Protein AF-0000000068950481 (afdb_homodimer)

Structure (mmCIF, N/CA/C/O backbone):
data_AF-0000000068950481-model_v1
#
loop_
_entity.id
_entity.type
_entity.pdbx_description
1 polymer 'Protein SlyX homolog'
#
loop_
_atom_site.group_PDB
_atom_site.id
_atom_site.type_symbol
_atom_site.label_atom_id
_atom_site.label_alt_id
_atom_site.label_comp_id
_atom_site.label_asym_id
_atom_site.label_entity_id
_atom_site.label_seq_id
_atom_site.pdbx_PDB_ins_code
_atom_site.Cartn_x
_atom_site.Cartn_y
_atom_site.Cartn_z
_atom_site.occupancy
_atom_site.B_iso_or_equiv
_atom_site.auth_seq_id
_atom_site.auth_comp_id
_atom_site.auth_asym_id
_atom_site.auth_atom_id
_atom_site.pdbx_PDB_model_num
ATOM 1 N N . MET A 1 1 ? -2.223 -41.688 -15.891 1 61.06 1 MET A N 1
ATOM 2 C CA . MET A 1 1 ? -1.248 -40.688 -16.297 1 61.06 1 MET A CA 1
ATOM 3 C C . MET A 1 1 ? -1.943 -39.406 -16.719 1 61.06 1 MET A C 1
ATOM 5 O O . MET A 1 1 ? -1.575 -38.312 -16.266 1 61.06 1 MET A O 1
ATOM 9 N N . ASP A 1 2 ? -3.23 -39.531 -17.406 1 79.31 2 ASP A N 1
ATOM 10 C CA . ASP A 1 2 ? -4.02 -38.406 -17.938 1 79.31 2 ASP A CA 1
ATOM 11 C C . ASP A 1 2 ? -4.672 -37.625 -16.797 1 79.31 2 ASP A C 1
ATOM 13 O O . ASP A 1 2 ? -4.734 -36.375 -16.859 1 79.31 2 ASP A O 1
ATOM 17 N N . ASP A 1 3 ? -4.656 -38.406 -15.633 1 88.69 3 ASP A N 1
ATOM 18 C CA . ASP A 1 3 ? -5.375 -37.781 -14.523 1 88.69 3 ASP A CA 1
ATOM 19 C C . ASP A 1 3 ? -4.48 -36.812 -13.766 1 88.69 3 ASP A C 1
ATOM 21 O O . ASP A 1 3 ? -4.918 -35.719 -13.375 1 88.69 3 ASP A O 1
ATOM 25 N N . ARG A 1 4 ? -3.232 -37.219 -13.734 1 92 4 ARG A N 1
ATOM 26 C CA . ARG A 1 4 ? -2.277 -36.375 -12.992 1 92 4 ARG A CA 1
ATOM 27 C C . ARG A 1 4 ? -1.971 -35.094 -13.742 1 92 4 ARG A C 1
ATOM 29 O O . ARG A 1 4 ? -1.854 -34.031 -13.133 1 92 4 ARG A O 1
ATOM 36 N N . ILE A 1 5 ? -1.842 -35.125 -14.992 1 93 5 ILE A N 1
ATOM 37 C CA . ILE A 1 5 ? -1.587 -33.969 -15.836 1 93 5 ILE A CA 1
ATOM 38 C C . ILE A 1 5 ? -2.746 -32.969 -15.719 1 93 5 ILE A C 1
ATOM 40 O O . ILE A 1 5 ? -2.531 -31.766 -15.57 1 93 5 ILE A O 1
ATOM 44 N N . ASN A 1 6 ? -3.902 -33.562 -15.805 1 94.94 6 ASN A N 1
ATOM 45 C CA . ASN A 1 6 ? -5.094 -32.719 -15.672 1 94.94 6 ASN A CA 1
ATOM 46 C C . ASN A 1 6 ? -5.125 -31.984 -14.336 1 94.94 6 ASN A C 1
ATOM 48 O O . ASN A 1 6 ? -5.43 -30.797 -14.281 1 94.94 6 ASN A O 1
ATOM 52 N N . GLU A 1 7 ? -4.789 -32.688 -13.336 1 95.69 7 GLU A N 1
ATOM 53 C CA . GLU A 1 7 ? -4.766 -32.094 -12 1 95.69 7 GLU A CA 1
ATOM 54 C C . GLU A 1 7 ? -3.738 -30.969 -11.914 1 95.69 7 GLU A C 1
ATOM 56 O O . GLU A 1 7 ? -4.023 -29.906 -11.359 1 95.69 7 GLU A O 1
ATOM 61 N N . LEU A 1 8 ? -2.568 -31.219 -12.461 1 96.81 8 LEU A N 1
ATOM 62 C CA . LEU A 1 8 ? -1.511 -30.219 -12.453 1 96.81 8 LEU A CA 1
ATOM 63 C C . LEU A 1 8 ? -1.915 -29 -13.273 1 96.81 8 LEU A C 1
ATOM 65 O O . LEU A 1 8 ? -1.645 -27.859 -12.883 1 96.81 8 LEU A O 1
ATOM 69 N N . GLU A 1 9 ? -2.568 -29.203 -14.336 1 96.56 9 GLU A N 1
ATOM 70 C CA . GLU A 1 9 ? -3.018 -28.109 -15.195 1 96.56 9 GLU A CA 1
ATOM 71 C C . GLU A 1 9 ? -4.086 -27.266 -14.508 1 96.56 9 GLU A C 1
ATOM 73 O O . GLU A 1 9 ? -4.098 -26.047 -14.641 1 96.56 9 GLU A O 1
ATOM 78 N N . ILE A 1 10 ? -4.949 -27.875 -13.836 1 97.56 10 ILE A N 1
ATOM 79 C CA . ILE A 1 10 ? -6 -27.188 -13.102 1 97.56 10 ILE A CA 1
ATOM 80 C C . ILE A 1 10 ? -5.379 -26.328 -12 1 97.56 10 ILE A C 1
ATOM 82 O O . ILE A 1 10 ? -5.719 -25.141 -11.859 1 97.56 10 ILE A O 1
ATOM 86 N N . LYS A 1 11 ? -4.453 -26.938 -11.25 1 97.94 11 LYS A N 1
ATOM 87 C CA . LYS A 1 11 ? -3.756 -26.203 -10.195 1 97.94 11 LYS A CA 1
ATOM 88 C C . LYS A 1 11 ? -3.006 -25 -10.758 1 97.94 11 LYS A C 1
ATOM 90 O O . LYS A 1 11 ? -3.031 -23.922 -10.18 1 97.94 11 LYS A O 1
ATOM 95 N N . LEU A 1 12 ? -2.352 -25.203 -11.852 1 98 12 LEU A N 1
ATOM 96 C CA . LEU A 1 12 ? -1.607 -24.141 -12.516 1 98 12 LEU A CA 1
ATOM 97 C C . LEU A 1 12 ? -2.535 -23 -12.938 1 98 12 LEU A C 1
ATOM 99 O O . LEU A 1 12 ? -2.199 -21.828 -12.781 1 98 12 LEU A O 1
ATOM 103 N N . ALA A 1 13 ? -3.66 -23.391 -13.461 1 98 13 ALA A N 1
ATOM 104 C CA . ALA A 1 13 ? -4.633 -22.391 -13.891 1 98 13 ALA A CA 1
ATOM 105 C C . ALA A 1 13 ? -5.129 -21.562 -12.711 1 98 13 ALA A C 1
ATOM 107 O O . ALA A 1 13 ? -5.258 -20.344 -12.812 1 98 13 ALA A O 1
ATOM 108 N N . PHE A 1 14 ? -5.406 -22.219 -11.602 1 98.25 14 PHE A N 1
ATOM 109 C CA . PHE A 1 14 ? -5.855 -21.531 -10.391 1 98.25 14 PHE A CA 1
ATOM 110 C C . PHE A 1 14 ? -4.781 -20.578 -9.883 1 98.25 14 PHE A C 1
ATOM 112 O O . PHE A 1 14 ? -5.078 -19.438 -9.516 1 98.25 14 PHE A O 1
ATOM 119 N N . GLN A 1 15 ? -3.586 -20.984 -9.859 1 98.31 15 GLN A N 1
ATOM 120 C CA . GLN A 1 15 ? -2.488 -20.141 -9.383 1 98.31 15 GLN A CA 1
ATOM 121 C C . GLN A 1 15 ? -2.27 -18.953 -10.297 1 98.31 15 GLN A C 1
ATOM 123 O O . GLN A 1 15 ? -1.959 -17.844 -9.828 1 98.31 15 GLN A O 1
ATOM 128 N N . GLU A 1 16 ? -2.439 -19.203 -11.531 1 98.19 16 GLU A N 1
ATOM 129 C CA . GLU A 1 16 ? -2.316 -18.094 -12.477 1 98.19 16 GLU A CA 1
ATOM 130 C C . GLU A 1 16 ? -3.338 -17 -12.188 1 98.19 16 GLU A C 1
ATOM 132 O O . GLU A 1 16 ? -3.01 -15.82 -12.219 1 98.19 16 GLU A O 1
ATOM 137 N N . ASP A 1 17 ? -4.543 -17.469 -11.953 1 98.44 17 ASP A N 1
ATOM 138 C CA . ASP A 1 17 ? -5.598 -16.516 -11.617 1 98.44 17 ASP A CA 1
ATOM 139 C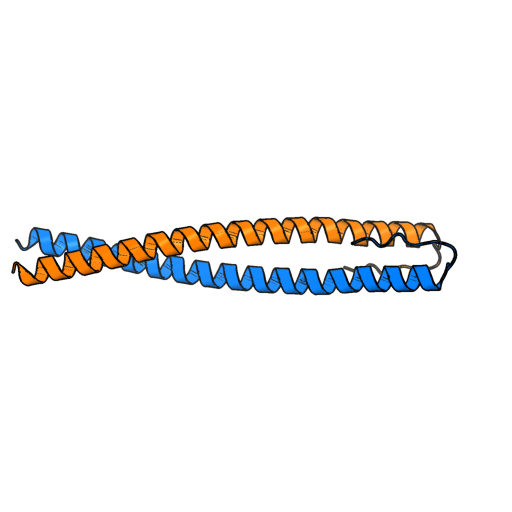 C . ASP A 1 17 ? -5.254 -15.75 -10.336 1 98.44 17 ASP A C 1
ATOM 141 O O . ASP A 1 17 ? -5.473 -14.539 -10.25 1 98.44 17 ASP A O 1
ATOM 145 N N . LEU A 1 18 ? -4.77 -16.422 -9.352 1 98.69 18 LEU A N 1
ATOM 146 C CA . LEU A 1 18 ? -4.383 -15.812 -8.078 1 98.69 18 LEU A CA 1
ATOM 147 C C . LEU A 1 18 ? -3.25 -14.812 -8.281 1 98.69 18 LEU A C 1
ATOM 149 O O . LEU A 1 18 ? -3.27 -13.727 -7.703 1 98.69 18 LEU A O 1
ATOM 153 N N . LEU A 1 19 ? -2.33 -15.164 -9.086 1 98.75 19 LEU A N 1
ATOM 154 C CA . LEU A 1 19 ? -1.203 -14.297 -9.391 1 98.75 19 LEU A CA 1
ATOM 155 C C . LEU A 1 19 ? -1.68 -12.992 -10.031 1 98.75 19 LEU A C 1
ATOM 157 O O . LEU A 1 19 ? -1.211 -11.914 -9.672 1 98.75 19 LEU A O 1
ATOM 161 N N . ASP A 1 20 ? -2.609 -13.164 -10.938 1 98.56 20 ASP A N 1
ATOM 162 C CA . ASP A 1 20 ? -3.164 -11.977 -11.594 1 98.56 20 ASP A CA 1
ATOM 163 C C . ASP A 1 20 ? -3.852 -11.062 -10.578 1 98.56 20 ASP A C 1
ATOM 165 O O . ASP A 1 20 ? -3.668 -9.844 -10.617 1 98.56 20 ASP A O 1
ATOM 169 N N . THR A 1 21 ? -4.559 -11.625 -9.711 1 98.75 21 THR A N 1
ATOM 170 C CA . THR A 1 21 ? -5.277 -10.883 -8.68 1 98.75 21 THR A CA 1
ATOM 171 C C . THR A 1 21 ? -4.305 -10.188 -7.734 1 98.75 21 THR A C 1
ATOM 173 O O . THR A 1 21 ? -4.473 -9.008 -7.426 1 98.75 21 THR A O 1
ATOM 176 N N . LEU A 1 22 ? -3.293 -10.906 -7.336 1 98.88 22 LEU A N 1
ATOM 177 C CA . LEU A 1 22 ? -2.311 -10.336 -6.418 1 98.88 22 LEU A CA 1
ATOM 178 C C . LEU A 1 22 ? -1.517 -9.219 -7.086 1 98.88 22 LEU A C 1
ATOM 180 O O . LEU A 1 22 ? -1.222 -8.203 -6.461 1 98.88 22 LEU A O 1
ATOM 184 N N . ASN A 1 23 ? -1.218 -9.406 -8.328 1 98.88 23 ASN A N 1
ATOM 185 C CA . ASN A 1 23 ? -0.524 -8.359 -9.07 1 98.88 23 ASN A CA 1
ATOM 186 C C . ASN A 1 23 ? -1.347 -7.074 -9.133 1 98.88 23 ASN A C 1
ATOM 188 O O . ASN A 1 23 ? -0.812 -5.98 -8.945 1 98.88 23 ASN A O 1
ATOM 192 N N . SER A 1 24 ? -2.604 -7.215 -9.398 1 98.88 24 SER A N 1
ATOM 193 C CA . SER A 1 24 ? -3.502 -6.066 -9.422 1 98.88 24 SER A CA 1
ATOM 194 C C . SER A 1 24 ? -3.588 -5.402 -8.055 1 98.88 24 SER A C 1
ATOM 196 O O . SER A 1 24 ? -3.621 -4.172 -7.953 1 98.88 24 SER A O 1
ATOM 198 N N . THR A 1 25 ? -3.635 -6.172 -7.004 1 98.94 25 THR A N 1
ATOM 199 C C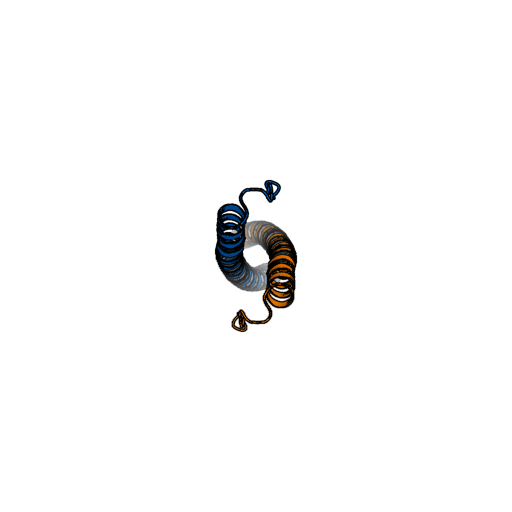A . THR A 1 25 ? -3.686 -5.66 -5.637 1 98.94 25 THR A CA 1
ATOM 200 C C . THR A 1 25 ? -2.426 -4.863 -5.312 1 98.94 25 THR A C 1
ATOM 202 O O . THR A 1 25 ? -2.508 -3.76 -4.77 1 98.94 25 THR A O 1
ATOM 205 N N . VAL A 1 26 ? -1.29 -5.438 -5.645 1 98.94 26 VAL A N 1
ATOM 206 C CA . VAL A 1 26 ? -0.015 -4.773 -5.395 1 98.94 26 VAL A CA 1
ATOM 207 C C . VAL A 1 26 ? 0.006 -3.414 -6.094 1 98.94 26 VAL A C 1
ATOM 209 O O . VAL A 1 26 ? 0.428 -2.414 -5.508 1 98.94 26 VAL A O 1
ATOM 212 N N . ALA A 1 27 ? -0.521 -3.338 -7.285 1 98.88 27 ALA A N 1
ATOM 213 C CA . ALA A 1 27 ? -0.558 -2.09 -8.047 1 98.88 27 ALA A CA 1
ATOM 214 C C . ALA A 1 27 ? -1.479 -1.071 -7.379 1 98.88 27 ALA A C 1
ATOM 216 O O . ALA A 1 27 ? -1.133 0.106 -7.262 1 98.88 27 ALA A O 1
ATOM 217 N N . ARG A 1 28 ? -2.604 -1.5 -6.957 1 98.88 28 ARG A N 1
ATOM 218 C CA . ARG A 1 28 ? -3.584 -0.633 -6.312 1 98.88 28 ARG A CA 1
ATOM 219 C C . ARG A 1 28 ? -3.045 -0.082 -4.996 1 98.88 28 ARG A C 1
ATOM 221 O O . ARG A 1 28 ? -3.186 1.108 -4.711 1 98.88 28 ARG A O 1
ATOM 228 N N . GLN A 1 29 ? -2.422 -0.94 -4.238 1 98.88 29 GLN A N 1
ATOM 229 C CA . GLN A 1 29 ? -1.861 -0.527 -2.955 1 98.88 29 GLN A CA 1
ATOM 230 C C . GLN A 1 29 ? -0.689 0.43 -3.148 1 98.88 29 GLN A C 1
ATOM 232 O O . GLN A 1 29 ? -0.526 1.385 -2.385 1 98.88 29 GLN A O 1
ATOM 237 N N . GLN A 1 30 ? 0.046 0.178 -4.199 1 98.88 30 GLN A N 1
ATOM 238 C CA . GLN A 1 30 ? 1.136 1.101 -4.496 1 98.88 30 GLN A CA 1
ATOM 239 C C . GLN A 1 30 ? 0.602 2.486 -4.852 1 98.88 30 GLN A C 1
ATOM 241 O O . GLN A 1 30 ? 1.145 3.498 -4.406 1 98.88 30 GLN A O 1
ATOM 246 N N . HIS A 1 31 ? -0.397 2.547 -5.609 1 98.88 31 HIS A N 1
ATOM 247 C CA . HIS A 1 31 ? -1.031 3.814 -5.953 1 98.88 31 HIS A CA 1
ATOM 248 C C . HIS A 1 31 ? -1.563 4.52 -4.711 1 98.88 31 HIS A C 1
ATOM 250 O O . HIS A 1 31 ? -1.403 5.73 -4.562 1 98.88 31 HIS A O 1
ATOM 256 N N . GLN A 1 32 ? -2.145 3.736 -3.859 1 98.88 32 GLN A N 1
ATOM 257 C CA . GLN A 1 32 ? -2.656 4.281 -2.607 1 98.88 32 GLN A CA 1
ATOM 258 C C . GLN A 1 32 ? -1.527 4.859 -1.757 1 98.88 32 GLN A C 1
ATOM 260 O O . GLN A 1 32 ? -1.669 5.938 -1.176 1 98.88 32 GLN A O 1
ATOM 265 N N . ILE A 1 33 ? -0.456 4.176 -1.669 1 98.88 33 ILE A N 1
ATOM 266 C CA . ILE A 1 33 ? 0.707 4.629 -0.913 1 98.88 33 ILE A CA 1
ATOM 267 C C . ILE A 1 33 ? 1.216 5.949 -1.492 1 98.88 33 ILE A C 1
ATOM 269 O O . ILE A 1 33 ? 1.467 6.902 -0.752 1 98.88 33 ILE A O 1
ATOM 273 N N . ASP A 1 34 ? 1.309 5.961 -2.797 1 98.81 34 ASP A N 1
ATOM 274 C CA . ASP A 1 34 ? 1.789 7.164 -3.473 1 98.81 34 ASP A CA 1
ATOM 275 C C . ASP A 1 34 ? 0.878 8.352 -3.189 1 98.81 34 ASP A C 1
ATOM 277 O O . ASP A 1 34 ? 1.356 9.453 -2.912 1 98.81 34 ASP A O 1
ATOM 281 N N . LEU A 1 35 ? -0.406 8.141 -3.236 1 98.62 35 LEU A N 1
ATOM 282 C CA . LEU A 1 35 ? -1.383 9.195 -2.986 1 98.62 35 LEU A CA 1
ATOM 283 C C . LEU A 1 35 ? -1.301 9.68 -1.544 1 98.62 35 LEU A C 1
ATOM 285 O O . LEU A 1 35 ? -1.296 10.891 -1.292 1 98.62 35 LEU A O 1
ATOM 289 N N . LEU A 1 36 ? -1.175 8.75 -0.629 1 98.38 36 LEU A N 1
ATOM 290 C CA . LEU A 1 36 ? -1.086 9.109 0.783 1 98.38 36 LEU A CA 1
ATOM 291 C C . LEU A 1 36 ? 0.192 9.891 1.065 1 98.38 36 LEU A C 1
ATOM 293 O O . LEU A 1 36 ? 0.181 10.844 1.851 1 98.38 36 LEU A O 1
ATOM 297 N N . GLN A 1 37 ? 1.23 9.516 0.406 1 98.19 37 GLN A N 1
ATOM 298 C CA . GLN A 1 37 ? 2.5 10.211 0.58 1 98.19 37 GLN A CA 1
ATOM 299 C C . GLN A 1 37 ? 2.42 11.641 0.054 1 98.19 37 GLN A C 1
ATOM 301 O O . GLN A 1 37 ? 2.936 12.57 0.682 1 98.19 37 GLN A O 1
ATOM 306 N N . GLU A 1 38 ? 1.757 11.828 -1.051 1 97.94 38 GLU A N 1
ATOM 307 C CA . GLU A 1 38 ? 1.573 13.148 -1.633 1 97.94 38 GLU A CA 1
ATOM 308 C C . GLU A 1 38 ? 0.719 14.039 -0.73 1 97.94 38 GLU A C 1
ATOM 310 O O . GLU A 1 38 ? 1.049 15.203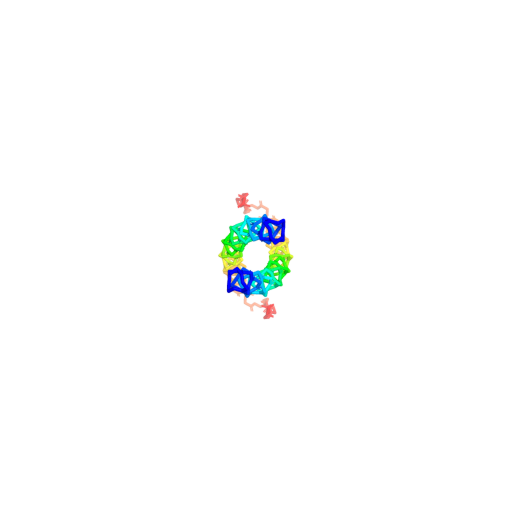 -0.502 1 97.94 38 GLU A O 1
ATOM 315 N N . GLN A 1 39 ? -0.279 13.469 -0.226 1 96.06 39 GLN A N 1
ATOM 316 C CA . GLN A 1 39 ? -1.168 14.188 0.682 1 96.06 39 GLN A CA 1
ATOM 317 C C . GLN A 1 39 ? -0.447 14.57 1.972 1 96.06 39 GLN A C 1
ATOM 319 O O . GLN A 1 39 ? -0.626 15.672 2.486 1 96.06 39 GLN A O 1
ATOM 324 N N . PHE A 1 40 ? 0.367 13.688 2.488 1 95.75 40 PHE A N 1
ATOM 325 C CA . PHE A 1 40 ? 1.157 13.938 3.689 1 95.75 40 PHE A CA 1
ATOM 326 C C . PHE A 1 40 ? 2.146 15.078 3.461 1 95.75 40 PHE A C 1
ATOM 328 O O . PHE A 1 40 ? 2.275 15.969 4.297 1 95.75 40 PHE A O 1
ATOM 335 N N . ARG A 1 41 ? 2.744 14.984 2.309 1 95 41 ARG A N 1
ATOM 336 C CA . ARG A 1 41 ? 3.707 16.031 1.97 1 95 41 ARG A CA 1
ATOM 337 C C . ARG A 1 41 ? 3.027 17.391 1.875 1 95 41 ARG A C 1
ATOM 339 O O . ARG A 1 41 ? 3.555 18.391 2.367 1 95 41 ARG A O 1
ATOM 346 N N . ALA A 1 42 ? 1.913 17.422 1.248 1 93.25 42 ALA A N 1
ATOM 347 C CA . ALA A 1 42 ? 1.16 18.672 1.106 1 93.25 42 ALA A CA 1
ATOM 348 C C . ALA A 1 42 ? 0.742 19.219 2.469 1 93.25 42 ALA A C 1
ATOM 350 O O . ALA A 1 42 ? 0.874 20.422 2.73 1 93.25 42 ALA A O 1
ATOM 351 N N . LEU A 1 43 ? 0.359 18.391 3.367 1 92.12 43 LEU A N 1
ATOM 352 C CA . LEU A 1 43 ? -0.076 18.781 4.703 1 92.12 43 LEU A CA 1
ATOM 353 C C . LEU A 1 43 ? 1.111 19.234 5.551 1 92.12 43 LEU A C 1
ATOM 355 O O . LEU A 1 43 ? 1.011 20.203 6.301 1 92.12 43 LEU A O 1
ATOM 359 N N . TYR A 1 44 ? 2.119 18.531 5.375 1 90.75 44 TYR A N 1
ATOM 360 C CA . TYR A 1 44 ? 3.338 18.875 6.105 1 90.75 44 TYR A CA 1
ATOM 361 C C . TYR A 1 44 ? 3.838 20.25 5.723 1 90.75 44 TYR A C 1
ATOM 363 O O . TYR A 1 44 ? 4.258 21.031 6.582 1 90.75 44 TYR A O 1
ATOM 371 N N . GLN A 1 45 ? 3.748 20.547 4.496 1 89.94 45 GLN A N 1
ATOM 372 C CA . GLN A 1 45 ? 4.145 21.875 4.004 1 89.94 45 GLN A CA 1
ATOM 373 C C . GLN A 1 45 ? 3.248 22.969 4.582 1 89.94 45 GLN A C 1
ATOM 375 O O . GLN A 1 45 ? 3.721 24.047 4.906 1 89.94 45 GLN A O 1
ATOM 380 N N . GLN A 1 46 ? 2.074 22.656 4.762 1 83.94 46 GLN A N 1
ATOM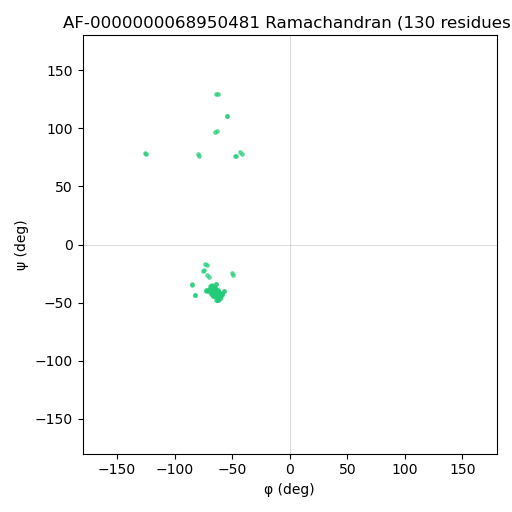 381 C CA . GLN A 1 46 ? 1.127 23.594 5.344 1 83.94 46 GLN A CA 1
ATOM 382 C C . GLN A 1 46 ? 1.459 23.875 6.805 1 83.94 46 GLN A C 1
ATOM 384 O O . GLN A 1 46 ? 1.42 25.031 7.25 1 83.94 46 GLN A O 1
ATOM 389 N N . VAL A 1 47 ? 1.783 22.859 7.504 1 83.75 47 VAL A N 1
ATOM 390 C CA . VAL A 1 47 ? 2.113 23 8.914 1 83.75 47 VAL A CA 1
ATOM 391 C C . VAL A 1 47 ? 3.404 23.797 9.07 1 83.75 47 VAL A C 1
ATOM 393 O O . VAL A 1 47 ? 3.492 24.688 9.922 1 83.75 47 VAL A O 1
ATOM 396 N N . ARG A 1 48 ? 4.301 23.484 8.242 1 84.56 48 ARG A N 1
ATOM 397 C CA . ARG A 1 48 ? 5.59 24.172 8.297 1 84.56 48 ARG A CA 1
ATOM 398 C C . ARG A 1 48 ? 5.441 25.641 7.953 1 84.56 48 ARG A C 1
ATOM 400 O O . ARG A 1 48 ? 6.07 26.5 8.578 1 84.56 48 ARG A O 1
ATOM 407 N N . SER A 1 49 ? 4.637 25.953 7.051 1 82.31 49 SER A N 1
ATOM 408 C CA . SER A 1 49 ? 4.402 27.328 6.637 1 82.31 49 SER A CA 1
ATOM 409 C C . SER A 1 49 ? 3.693 28.125 7.73 1 82.31 49 SER A C 1
ATOM 411 O O . SER A 1 49 ? 4.02 29.281 7.969 1 82.31 49 SER A O 1
ATOM 413 N N . ALA A 1 50 ? 2.826 27.531 8.438 1 75.31 50 ALA A N 1
ATOM 414 C CA . ALA A 1 50 ? 2.113 28.172 9.539 1 75.31 50 ALA A CA 1
ATOM 415 C C . ALA A 1 50 ? 3.051 28.453 10.703 1 75.31 50 ALA A C 1
ATOM 417 O O . ALA A 1 50 ? 2.959 29.516 11.344 1 75.31 50 ALA A O 1
ATOM 418 N N . ALA A 1 51 ? 3.877 27.531 10.867 1 74.81 51 ALA A N 1
ATOM 419 C CA . ALA A 1 51 ? 4.84 27.703 11.961 1 74.81 51 ALA A CA 1
ATOM 420 C C . ALA A 1 51 ? 5.812 28.828 11.664 1 74.81 51 ALA A C 1
ATOM 422 O O . ALA A 1 51 ? 6.164 29.609 12.562 1 74.81 51 ALA A O 1
ATOM 423 N N . THR A 1 52 ? 6.191 28.875 10.445 1 78.56 52 THR A N 1
ATOM 424 C CA . THR A 1 52 ? 7.113 29.938 10.031 1 78.56 52 THR A CA 1
ATOM 425 C C . THR A 1 52 ? 6.445 31.297 10.117 1 78.56 52 THR A C 1
ATOM 427 O O . THR A 1 52 ? 7.055 32.281 10.594 1 78.56 52 THR A O 1
ATOM 430 N N . THR A 1 53 ? 5.215 31.453 9.781 1 74 53 THR A N 1
ATOM 431 C CA . THR A 1 53 ? 4.457 32.688 9.844 1 74 53 THR A CA 1
ATOM 432 C C . THR A 1 53 ? 4.234 33.125 11.297 1 74 53 THR A C 1
ATOM 434 O O . THR A 1 53 ? 4.387 34.281 11.633 1 74 53 THR A O 1
ATOM 437 N N . ALA A 1 54 ? 3.943 32.25 12.172 1 70.69 54 ALA A N 1
ATOM 438 C CA . ALA A 1 54 ? 3.73 32.531 13.586 1 70.69 54 ALA A CA 1
ATOM 439 C C . ALA A 1 54 ? 5.02 33 14.258 1 70.69 54 ALA A C 1
ATOM 441 O O . ALA A 1 54 ? 5.004 33.906 15.07 1 70.69 54 ALA A O 1
ATOM 442 N N . ALA A 1 55 ? 6.117 32.406 13.875 1 75.19 55 ALA A N 1
ATOM 443 C CA . ALA A 1 55 ? 7.418 32.781 14.43 1 75.19 55 ALA A CA 1
ATOM 444 C C . ALA A 1 55 ? 7.82 34.188 13.992 1 75.19 55 ALA A C 1
ATOM 446 O O . ALA A 1 55 ? 8.398 34.938 14.773 1 75.19 55 ALA A O 1
ATOM 447 N N . GLU A 1 56 ? 7.465 34.438 12.758 1 74.44 56 GLU A N 1
ATOM 448 C CA . GLU A 1 56 ? 7.766 35.75 12.234 1 74.44 56 GLU A CA 1
ATOM 449 C C . GLU A 1 56 ? 6.895 36.812 12.891 1 74.44 56 GLU A C 1
ATOM 451 O O . GLU A 1 56 ? 7.34 37.938 13.102 1 74.44 56 GLU A O 1
ATOM 456 N N . ALA A 1 57 ? 5.68 36.5 13.367 1 74.25 57 ALA A N 1
ATOM 457 C CA . ALA A 1 57 ? 4.742 37.438 14 1 74.25 57 ALA A CA 1
ATOM 458 C C . ALA A 1 57 ? 5.086 37.656 15.469 1 74.25 57 ALA A C 1
ATOM 460 O O . ALA A 1 57 ? 4.891 38.75 16 1 74.25 57 ALA A O 1
ATOM 461 N N . ASP A 1 58 ? 5.379 36.656 16.109 1 62.94 58 ASP A N 1
ATOM 462 C CA . ASP A 1 58 ? 5.828 36.812 17.5 1 62.94 58 ASP A CA 1
ATOM 463 C C . ASP A 1 58 ? 7.18 36.156 17.719 1 62.94 58 ASP A C 1
ATOM 465 O O . ASP A 1 58 ? 7.238 35 18.141 1 62.94 58 ASP A O 1
ATOM 469 N N . PRO A 1 59 ? 8.148 36.938 17.234 1 62.81 59 PRO A N 1
ATOM 470 C CA . PRO A 1 59 ? 9.508 36.406 17.328 1 62.81 59 PRO A CA 1
ATOM 471 C C . PRO A 1 59 ? 9.852 35.906 18.734 1 62.81 59 PRO A C 1
ATOM 473 O O . PRO A 1 59 ? 10.82 35.156 18.906 1 62.81 59 PRO A O 1
ATOM 476 N N . GLN A 1 60 ? 9.109 36.5 19.703 1 62.34 60 GL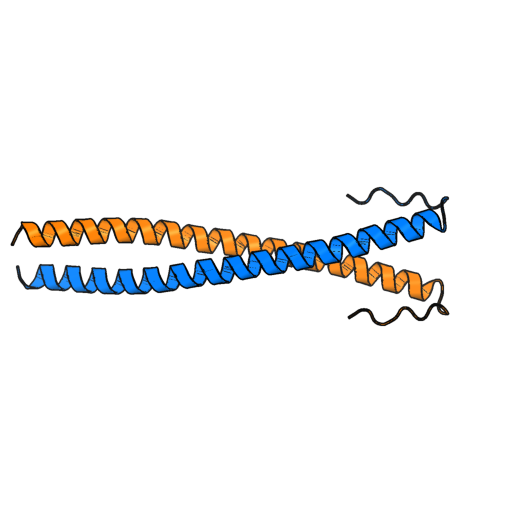N A N 1
ATOM 477 C CA . GLN A 1 60 ? 9.414 36.125 21.078 1 62.34 60 GLN A CA 1
ATOM 478 C C . GLN A 1 60 ? 8.859 34.719 21.391 1 62.34 60 GLN A C 1
ATOM 480 O O . GLN A 1 60 ? 9.273 34.094 22.359 1 62.34 60 GLN A O 1
ATOM 485 N N . GLN A 1 61 ? 7.922 34.406 20.625 1 57.19 61 GLN A N 1
ATOM 486 C CA . GLN A 1 61 ? 7.371 33.062 20.875 1 57.19 61 GLN A CA 1
ATOM 487 C C . GLN A 1 61 ? 8.242 32 20.266 1 57.19 61 GLN A C 1
ATOM 489 O O . GLN A 1 61 ? 8.352 31.891 19.031 1 57.19 61 GLN A O 1
ATOM 494 N N . GLU A 1 62 ? 9.312 31.703 20.922 1 50.72 62 GLU A N 1
ATOM 495 C CA . GLU A 1 62 ? 10.227 30.625 20.531 1 50.72 62 GLU A CA 1
ATOM 496 C C . GLU A 1 62 ? 9.453 29.375 20.109 1 50.72 62 GLU A C 1
ATOM 498 O O . GLU A 1 62 ? 8.625 28.875 20.859 1 50.72 62 GLU A O 1
ATOM 503 N N . ILE A 1 63 ? 8.938 29.328 18.891 1 53.28 63 ILE A N 1
ATOM 504 C CA . ILE A 1 63 ? 8.273 28.125 18.406 1 53.28 63 ILE A CA 1
ATOM 505 C C . ILE A 1 63 ? 9.211 26.922 18.547 1 53.28 63 ILE A C 1
ATOM 507 O O . ILE A 1 63 ? 10.305 26.906 17.969 1 53.28 63 ILE A O 1
ATOM 511 N N . PRO A 1 64 ? 8.891 26.047 19.438 1 48.28 64 PRO A N 1
ATOM 512 C CA . PRO A 1 64 ? 9.82 24.938 19.578 1 48.28 64 PRO A CA 1
ATOM 513 C C . PRO A 1 64 ? 9.914 24.078 18.312 1 48.28 64 PRO A C 1
ATOM 515 O O . PRO A 1 64 ? 8.945 23.984 17.547 1 48.28 64 PRO A O 1
ATOM 518 N N . PRO A 1 65 ? 11.125 23.812 17.828 1 40.59 65 PRO A N 1
ATOM 519 C CA . PRO A 1 65 ? 11.406 23.062 16.594 1 40.59 65 PRO A CA 1
ATOM 520 C C . PRO A 1 65 ? 10.602 21.766 16.516 1 40.59 65 PRO A C 1
ATOM 522 O O . PRO A 1 65 ? 10.695 20.906 17.391 1 40.59 65 PRO A O 1
ATOM 525 N N . HIS A 1 66 ? 9.266 21.891 16.188 1 46.94 66 HIS A N 1
ATOM 526 C CA . HIS A 1 66 ? 8.602 20.594 16.141 1 46.94 66 HIS A CA 1
ATOM 527 C C . HIS A 1 66 ? 9.164 19.719 15.031 1 46.94 66 HIS A C 1
ATOM 529 O O . HIS A 1 66 ? 9.109 20.094 13.859 1 46.94 66 HIS A O 1
ATOM 535 N N . TYR A 1 67 ? 10.008 18.875 15.219 1 35 67 TYR A N 1
ATOM 536 C CA . TYR A 1 67 ? 10.414 17.797 14.32 1 35 67 TYR A CA 1
ATOM 537 C C . TYR A 1 67 ? 9.227 16.922 13.953 1 35 67 TYR A C 1
ATOM 539 O O . TYR A 1 67 ? 8.297 16.75 14.742 1 35 67 TYR A O 1
ATOM 547 N N . MET B 1 1 ? 5.527 -38.688 -21.656 1 60.91 1 MET B N 1
ATOM 548 C CA . MET B 1 1 ? 4.504 -38.438 -20.656 1 60.91 1 MET B CA 1
ATOM 549 C C . MET B 1 1 ? 5.129 -37.875 -19.375 1 60.91 1 MET B C 1
ATOM 551 O O . MET B 1 1 ? 4.68 -36.875 -18.844 1 60.91 1 MET B O 1
ATOM 555 N N . ASP B 1 2 ? 6.414 -38.406 -18.984 1 79.69 2 ASP B N 1
ATOM 556 C CA . ASP B 1 2 ? 7.148 -38.062 -17.781 1 79.69 2 ASP B CA 1
ATOM 557 C C . ASP B 1 2 ? 7.715 -36.656 -17.875 1 79.69 2 ASP B C 1
ATOM 559 O O . ASP B 1 2 ? 7.707 -35.906 -16.891 1 79.69 2 ASP B O 1
ATOM 563 N N . ASP B 1 3 ? 7.723 -36.25 -19.234 1 88.62 3 ASP B N 1
ATOM 564 C CA . ASP B 1 3 ? 8.375 -34.969 -19.438 1 88.62 3 ASP B CA 1
ATOM 565 C C . ASP B 1 3 ? 7.398 -33.812 -19.203 1 88.62 3 ASP B C 1
ATOM 567 O O . ASP B 1 3 ? 7.758 -32.781 -18.609 1 88.62 3 ASP B O 1
ATOM 571 N N . ARG B 1 4 ? 6.191 -34.125 -19.594 1 92 4 ARG B N 1
ATOM 572 C CA . ARG B 1 4 ? 5.168 -33.094 -19.469 1 92 4 ARG B CA 1
ATOM 573 C C . ARG B 1 4 ? 4.797 -32.844 -18 1 92 4 ARG B C 1
ATOM 575 O O . ARG B 1 4 ? 4.594 -31.719 -17.578 1 92 4 ARG B O 1
ATOM 582 N N . ILE B 1 5 ? 4.707 -33.844 -17.234 1 93.06 5 ILE B N 1
ATOM 583 C CA . ILE B 1 5 ? 4.398 -33.781 -15.812 1 93.06 5 ILE B CA 1
ATOM 584 C C . ILE B 1 5 ? 5.488 -32.969 -15.086 1 93.06 5 ILE B C 1
ATOM 586 O O . ILE B 1 5 ? 5.188 -32.125 -14.258 1 93.06 5 ILE B O 1
ATOM 590 N N . ASN B 1 6 ? 6.684 -33.344 -15.438 1 94.94 6 ASN B N 1
ATOM 591 C CA . ASN B 1 6 ? 7.812 -32.625 -14.836 1 94.94 6 ASN B CA 1
ATOM 592 C C . ASN B 1 6 ? 7.762 -31.141 -15.133 1 94.94 6 ASN B C 1
ATOM 594 O O . ASN B 1 6 ? 7.988 -30.312 -14.242 1 94.94 6 ASN B O 1
ATOM 598 N N . GLU B 1 7 ? 7.438 -30.844 -16.312 1 95.62 7 GLU B N 1
ATOM 599 C CA . GLU B 1 7 ? 7.34 -29.438 -16.719 1 95.62 7 GLU B CA 1
ATOM 600 C C . GLU B 1 7 ? 6.242 -28.719 -15.945 1 95.62 7 GLU B C 1
ATOM 602 O O . GLU B 1 7 ? 6.441 -27.594 -15.477 1 95.62 7 GLU B O 1
ATOM 607 N N . LEU B 1 8 ? 5.109 -29.359 -15.836 1 96.81 8 LEU B N 1
ATOM 608 C CA . LEU B 1 8 ? 3.986 -28.781 -15.109 1 96.81 8 LEU B CA 1
ATOM 609 C C . LEU B 1 8 ? 4.332 -28.609 -13.633 1 96.81 8 LEU B C 1
ATOM 611 O O . LEU B 1 8 ? 3.975 -27.594 -13.023 1 96.81 8 LEU B O 1
ATOM 615 N N . GLU B 1 9 ? 5.02 -29.516 -13.086 1 96.62 9 GLU B N 1
ATOM 616 C CA . GLU B 1 9 ? 5.418 -29.453 -11.688 1 96.62 9 GLU B CA 1
ATOM 617 C C . GLU B 1 9 ? 6.414 -28.312 -11.445 1 96.62 9 GLU B C 1
ATOM 619 O O . GLU B 1 9 ? 6.344 -27.641 -10.422 1 96.62 9 GLU B O 1
ATOM 624 N N . ILE B 1 10 ? 7.305 -28.141 -12.312 1 97.56 10 ILE B N 1
ATOM 625 C CA . ILE B 1 10 ? 8.289 -27.062 -12.219 1 97.56 10 ILE B CA 1
ATOM 626 C C . ILE B 1 10 ? 7.582 -25.719 -12.281 1 97.56 10 ILE B C 1
ATOM 628 O O . ILE B 1 10 ? 7.84 -24.828 -11.461 1 97.56 10 ILE B O 1
ATOM 632 N N . LYS B 1 11 ? 6.676 -25.578 -13.266 1 97.94 11 LYS B N 1
ATOM 633 C CA . LYS B 1 11 ? 5.906 -24.344 -13.406 1 97.94 11 LYS B CA 1
ATOM 634 C C . LYS B 1 11 ? 5.098 -24.047 -12.141 1 97.94 11 LYS B C 1
ATOM 636 O O . LYS B 1 11 ? 5.035 -22.906 -11.688 1 97.94 11 LYS B O 1
ATOM 641 N N . LEU B 1 12 ? 4.488 -25.062 -11.625 1 98 12 LEU B N 1
ATOM 642 C CA . LEU B 1 12 ? 3.693 -24.938 -10.406 1 98 12 LEU B CA 1
ATOM 643 C C . LEU B 1 12 ? 4.559 -24.484 -9.242 1 98 12 LEU B C 1
ATOM 645 O O . LEU B 1 12 ? 4.141 -23.625 -8.453 1 98 12 LEU B O 1
ATOM 649 N N . ALA B 1 13 ? 5.719 -25.047 -9.156 1 98 13 ALA B N 1
ATOM 650 C CA . ALA B 1 13 ? 6.637 -24.688 -8.086 1 98 13 ALA B CA 1
ATOM 651 C C . ALA B 1 13 ? 7.043 -23.219 -8.188 1 98 13 ALA B C 1
ATOM 653 O O . ALA B 1 13 ? 7.094 -22.5 -7.184 1 98 13 ALA B O 1
ATOM 654 N N . PHE B 1 14 ? 7.332 -22.766 -9.398 1 98.25 14 PHE B N 1
ATOM 655 C CA . PHE B 1 14 ? 7.703 -21.375 -9.633 1 98.25 14 PHE B CA 1
ATOM 656 C C . PHE B 1 14 ? 6.559 -20.453 -9.266 1 98.25 14 PHE B C 1
ATOM 658 O O . PHE B 1 14 ? 6.77 -19.422 -8.617 1 98.25 14 PHE B O 1
ATOM 665 N N . GLN B 1 15 ? 5.391 -20.781 -9.633 1 98.31 15 GLN B N 1
ATOM 666 C CA . GLN B 1 15 ? 4.227 -19.938 -9.336 1 98.31 15 GLN B CA 1
ATOM 667 C C . GLN B 1 15 ? 3.957 -19.891 -7.832 1 98.31 15 GLN B C 1
ATOM 669 O O . GLN B 1 15 ? 3.566 -18.844 -7.301 1 98.31 15 GLN B O 1
ATOM 674 N N . GLU B 1 16 ? 4.18 -20.984 -7.223 1 98.25 16 GLU B N 1
ATOM 675 C CA . GLU B 1 16 ? 4.016 -21 -5.773 1 98.25 16 GLU B CA 1
ATOM 676 C C . GLU B 1 16 ? 4.957 -20.016 -5.09 1 98.25 16 GLU B C 1
ATOM 678 O O . GLU B 1 16 ? 4.555 -19.297 -4.172 1 98.25 16 GLU B O 1
ATOM 683 N N . ASP B 1 17 ? 6.18 -20.062 -5.555 1 98.44 17 ASP B N 1
ATOM 684 C CA . ASP B 1 17 ? 7.164 -19.141 -5.012 1 98.44 17 ASP B CA 1
ATOM 685 C C . ASP B 1 17 ? 6.742 -17.688 -5.262 1 98.44 17 ASP B C 1
ATOM 687 O O . ASP B 1 17 ? 6.879 -16.844 -4.383 1 98.44 17 ASP B O 1
ATOM 691 N N . LEU B 1 18 ? 6.273 -17.391 -6.418 1 98.69 18 LEU B N 1
ATOM 692 C CA . LEU B 1 18 ? 5.82 -16.062 -6.781 1 98.69 18 LEU B CA 1
ATOM 693 C C . LEU B 1 18 ? 4.633 -15.633 -5.926 1 98.69 18 LEU B C 1
ATOM 695 O O . LEU B 1 18 ? 4.57 -14.492 -5.461 1 98.69 18 LEU B O 1
ATOM 699 N N . LEU B 1 19 ? 3.75 -16.531 -5.711 1 98.75 19 LEU B N 1
ATOM 700 C CA . LEU B 1 19 ? 2.58 -16.266 -4.879 1 98.75 19 LEU B CA 1
ATOM 701 C C . LEU B 1 19 ? 2.992 -15.898 -3.457 1 98.75 19 LEU B C 1
ATOM 703 O O . LEU B 1 19 ? 2.449 -14.961 -2.875 1 98.75 19 LEU B O 1
ATOM 707 N N . ASP B 1 20 ? 3.947 -16.641 -2.98 1 98.56 20 ASP B N 1
ATOM 708 C CA . ASP B 1 20 ? 4.449 -16.359 -1.639 1 98.56 20 ASP B CA 1
ATOM 709 C C . ASP B 1 20 ? 5.047 -14.961 -1.565 1 98.56 20 ASP B C 1
ATOM 711 O O . ASP B 1 20 ? 4.793 -14.219 -0.614 1 98.56 20 ASP B O 1
ATOM 715 N N . THR B 1 21 ? 5.781 -14.609 -2.529 1 98.75 21 THR B N 1
ATOM 716 C CA . THR B 1 21 ? 6.422 -13.297 -2.6 1 98.75 21 THR B CA 1
ATOM 717 C C . THR B 1 21 ? 5.383 -12.188 -2.699 1 98.75 21 THR B C 1
ATOM 719 O O . THR B 1 21 ? 5.465 -11.188 -1.986 1 98.75 21 THR B O 1
ATOM 722 N N . LEU B 1 22 ? 4.398 -12.383 -3.539 1 98.88 22 LEU B N 1
ATOM 723 C CA . LEU B 1 22 ? 3.354 -11.383 -3.725 1 98.88 22 LEU B CA 1
ATOM 724 C C . LEU B 1 22 ? 2.514 -11.234 -2.461 1 98.88 22 LEU B C 1
ATOM 726 O O . LEU B 1 22 ? 2.139 -10.117 -2.088 1 98.88 22 LEU B O 1
ATOM 730 N N . ASN B 1 23 ? 2.262 -12.32 -1.812 1 98.81 23 ASN B N 1
ATOM 731 C CA . ASN B 1 23 ? 1.527 -12.266 -0.553 1 98.81 23 ASN B CA 1
ATOM 732 C C . ASN B 1 23 ? 2.271 -11.438 0.493 1 98.81 23 ASN B C 1
ATOM 734 O O . ASN B 1 23 ? 1.664 -10.625 1.196 1 98.81 23 ASN B O 1
ATOM 738 N N . SER B 1 24 ? 3.537 -11.648 0.586 1 98.88 24 SER B N 1
ATOM 739 C CA . SER B 1 24 ? 4.363 -10.883 1.509 1 98.88 24 SER B CA 1
ATOM 740 C C . SER B 1 24 ? 4.371 -9.398 1.139 1 98.88 24 SER B C 1
ATOM 742 O O . SER B 1 24 ? 4.328 -8.539 2.016 1 98.88 24 SER B O 1
ATOM 744 N N . THR B 1 25 ? 4.434 -9.086 -0.118 1 98.94 25 THR B N 1
ATOM 745 C CA . THR B 1 25 ? 4.414 -7.711 -0.604 1 98.94 25 THR B CA 1
ATOM 746 C C . THR B 1 25 ? 3.1 -7.027 -0.238 1 98.94 25 THR B C 1
ATOM 748 O O . THR B 1 25 ? 3.1 -5.902 0.261 1 98.94 25 THR B O 1
ATOM 751 N N . VAL B 1 26 ? 2.016 -7.715 -0.496 1 98.94 26 VAL B N 1
ATOM 752 C CA . VAL B 1 26 ? 0.695 -7.18 -0.184 1 98.94 26 VAL B CA 1
ATOM 753 C C . VAL B 1 26 ? 0.611 -6.844 1.304 1 98.94 26 VAL B C 1
ATOM 755 O O . VAL B 1 26 ? 0.113 -5.781 1.68 1 98.94 26 VAL B O 1
ATOM 758 N N . ALA B 1 27 ? 1.166 -7.68 2.146 1 98.88 27 ALA B N 1
ATOM 759 C CA . ALA B 1 27 ? 1.15 -7.457 3.59 1 98.88 27 ALA B CA 1
ATOM 760 C C . ALA B 1 27 ? 1.988 -6.238 3.965 1 98.88 27 ALA B C 1
ATOM 762 O O . ALA B 1 27 ? 1.568 -5.418 4.785 1 98.88 27 ALA B O 1
ATOM 763 N N . ARG B 1 28 ? 3.129 -6.125 3.402 1 98.88 28 ARG B N 1
ATOM 764 C CA . ARG B 1 28 ? 4.035 -5.016 3.678 1 98.88 28 ARG B CA 1
ATOM 765 C C . ARG B 1 28 ? 3.426 -3.688 3.24 1 98.88 28 ARG B C 1
ATOM 767 O O . ARG B 1 28 ? 3.486 -2.697 3.975 1 98.88 28 ARG B O 1
ATOM 774 N N . GLN B 1 29 ? 2.832 -3.691 2.08 1 98.88 29 GLN B N 1
ATOM 775 C CA . GLN B 1 29 ? 2.209 -2.48 1.558 1 98.88 29 GLN B CA 1
ATOM 776 C C . GLN B 1 29 ? 0.989 -2.088 2.385 1 98.88 29 GLN B C 1
ATOM 778 O O . GLN B 1 29 ? 0.748 -0.901 2.621 1 98.88 29 GLN B O 1
ATOM 783 N N . GLN B 1 30 ? 0.295 -3.094 2.838 1 98.88 30 GLN B N 1
ATOM 784 C CA . GLN B 1 30 ? -0.839 -2.801 3.709 1 98.88 30 GLN B CA 1
ATOM 785 C C . GLN B 1 30 ? -0.379 -2.152 5.012 1 98.88 30 GLN B C 1
ATOM 787 O O . GLN B 1 30 ? -0.991 -1.191 5.484 1 98.88 30 GLN B O 1
ATOM 792 N N . HIS B 1 31 ? 0.635 -2.631 5.574 1 98.88 31 HIS B N 1
ATOM 793 C CA . HIS B 1 31 ? 1.203 -2.043 6.781 1 98.88 31 HIS B CA 1
ATOM 794 C C . HIS B 1 31 ? 1.655 -0.607 6.535 1 98.88 31 HIS B C 1
ATOM 796 O O . HIS B 1 31 ? 1.414 0.275 7.363 1 98.88 31 HIS B O 1
ATOM 802 N N . GLN B 1 32 ? 2.266 -0.416 5.41 1 98.88 32 GLN B N 1
ATOM 803 C CA . GLN B 1 32 ? 2.707 0.923 5.035 1 98.88 32 GLN B CA 1
ATOM 804 C C . GLN B 1 32 ? 1.521 1.875 4.898 1 98.88 32 GLN B C 1
ATOM 806 O O . GLN B 1 32 ? 1.581 3.018 5.355 1 98.88 32 GLN B O 1
ATOM 811 N N . ILE B 1 33 ? 0.497 1.436 4.293 1 98.88 33 ILE B N 1
ATOM 812 C CA . ILE B 1 33 ? -0.712 2.234 4.121 1 98.88 33 ILE B CA 1
ATOM 813 C C . ILE B 1 33 ? -1.283 2.604 5.488 1 98.88 33 ILE B C 1
ATOM 815 O O . ILE B 1 33 ? -1.613 3.766 5.738 1 98.88 33 ILE B O 1
ATOM 819 N N . ASP B 1 34 ? -1.344 1.613 6.34 1 98.81 34 ASP B N 1
ATOM 820 C CA . ASP B 1 34 ? -1.877 1.836 7.68 1 98.81 34 ASP B CA 1
ATOM 821 C C . ASP B 1 34 ? -1.048 2.871 8.438 1 98.81 34 ASP B C 1
ATOM 823 O O . ASP B 1 34 ? -1.6 3.762 9.086 1 98.81 34 ASP B O 1
ATOM 827 N N . LEU B 1 35 ? 0.242 2.775 8.344 1 98.62 35 LEU B N 1
ATOM 828 C CA . LEU B 1 35 ? 1.146 3.699 9.023 1 98.62 35 LEU B CA 1
ATOM 829 C C . LEU B 1 35 ? 0.995 5.113 8.461 1 98.62 35 LEU B C 1
ATOM 831 O O . LEU B 1 35 ? 0.913 6.078 9.227 1 98.62 35 LEU B O 1
ATOM 835 N N . LEU B 1 36 ? 0.903 5.195 7.156 1 98.38 36 LEU B N 1
ATOM 836 C CA . LEU B 1 36 ? 0.753 6.5 6.52 1 98.38 36 LEU B CA 1
ATOM 837 C C . LEU B 1 36 ? -0.576 7.145 6.902 1 98.38 36 LEU B C 1
ATOM 839 O O . LEU B 1 36 ? -0.644 8.352 7.125 1 98.38 36 LEU B O 1
ATOM 843 N N . GLN B 1 37 ? -1.566 6.336 7.008 1 98.19 37 GLN B N 1
ATOM 844 C CA . GLN B 1 37 ? -2.881 6.84 7.395 1 98.19 37 GLN B CA 1
ATOM 845 C C . GLN B 1 37 ? -2.871 7.359 8.828 1 98.19 37 GLN B C 1
ATOM 847 O O . GLN B 1 37 ? -3.457 8.406 9.125 1 98.19 37 GLN B O 1
ATOM 852 N N . GLU B 1 38 ? -2.195 6.68 9.695 1 97.94 38 GLU B N 1
ATOM 853 C CA . GLU B 1 38 ? -2.072 7.094 11.094 1 97.94 38 GLU B CA 1
ATOM 854 C C . GLU B 1 38 ? -1.297 8.398 11.211 1 97.94 38 GLU B C 1
ATOM 856 O O . GLU B 1 38 ? -1.702 9.305 11.945 1 97.94 38 GLU B O 1
ATOM 861 N N . GLN B 1 39 ? -0.278 8.484 10.484 1 96.12 39 GLN B N 1
ATOM 862 C CA . GLN B 1 39 ? 0.542 9.695 10.469 1 96.12 39 GLN B CA 1
ATOM 863 C C . GLN B 1 39 ? -0.235 10.883 9.914 1 96.12 39 GLN B C 1
ATOM 865 O O . GLN B 1 39 ? -0.135 11.992 10.43 1 96.12 39 GLN B O 1
ATOM 870 N N . PHE B 1 40 ? -1.014 10.664 8.883 1 95.75 40 PHE B N 1
ATOM 871 C CA . PHE B 1 40 ? -1.847 11.695 8.281 1 95.75 40 PHE B CA 1
ATOM 872 C C . PHE B 1 40 ? -2.896 12.188 9.266 1 95.75 40 PHE B C 1
ATOM 874 O O . PHE B 1 40 ? -3.102 13.398 9.406 1 95.75 40 PHE B O 1
ATOM 881 N N . ARG B 1 41 ? -3.453 11.227 9.93 1 95.06 41 ARG B N 1
ATOM 882 C CA . ARG B 1 41 ? -4.465 11.578 10.914 1 95.06 41 ARG B CA 1
ATOM 883 C C . ARG B 1 41 ? -3.865 12.422 12.039 1 95.06 41 ARG B C 1
ATOM 885 O O . ARG B 1 41 ? -4.461 13.406 12.469 1 95.06 41 ARG B O 1
ATOM 892 N N . ALA B 1 42 ? -2.734 12.039 12.492 1 93.31 42 ALA B N 1
ATOM 893 C CA . ALA B 1 42 ? -2.053 12.766 13.555 1 93.31 42 ALA B CA 1
ATOM 894 C C . ALA B 1 42 ? -1.7 14.18 13.109 1 93.31 42 ALA B C 1
ATOM 896 O O . ALA B 1 42 ? -1.908 15.148 13.852 1 93.31 42 ALA B O 1
ATOM 897 N N . LEU B 1 43 ? -1.284 14.359 11.914 1 92.19 43 LEU B N 1
ATOM 898 C CA . LEU B 1 43 ? -0.905 15.656 11.367 1 92.19 43 LEU B CA 1
ATOM 899 C C . LEU B 1 43 ? -2.135 16.531 11.125 1 92.19 43 LEU B C 1
ATOM 901 O O . LEU B 1 43 ? -2.109 17.734 11.391 1 92.19 43 LEU B O 1
ATOM 905 N N . TYR B 1 44 ? -3.102 15.875 10.672 1 90.75 44 TYR B N 1
ATOM 906 C CA . TYR B 1 44 ? -4.355 16.578 10.422 1 90.75 44 TYR B CA 1
ATOM 907 C C . TYR B 1 44 ? -4.926 17.156 11.711 1 90.75 44 TYR B C 1
ATOM 909 O O . TYR B 1 44 ? -5.41 18.281 11.742 1 90.75 44 TYR B O 1
ATOM 917 N N . GLN B 1 45 ? -4.824 16.406 12.727 1 89.94 45 GLN B N 1
ATOM 918 C CA . GLN B 1 45 ? -5.285 16.859 14.039 1 89.94 45 GLN B CA 1
ATOM 919 C C . GLN B 1 45 ? -4.473 18.047 14.531 1 89.94 45 GLN B C 1
ATOM 921 O O . GLN B 1 45 ? -5.02 18.969 15.141 1 89.94 45 GLN B O 1
ATOM 926 N N . GLN B 1 46 ? -3.287 18.062 14.219 1 83.81 46 GLN B N 1
ATOM 927 C CA . GLN B 1 46 ? -2.414 19.172 14.594 1 83.81 46 GLN B CA 1
ATOM 928 C C . GLN B 1 46 ? -2.797 20.438 13.852 1 83.81 46 GLN B C 1
ATOM 930 O O . GLN B 1 46 ? -2.838 21.531 14.438 1 83.81 46 GLN B O 1
ATOM 935 N N . VAL B 1 47 ? -3.08 20.297 12.609 1 83.75 47 VAL B N 1
ATOM 936 C CA . VAL B 1 47 ? -3.453 21.438 11.781 1 83.75 47 VAL B CA 1
ATOM 937 C C . VAL B 1 47 ? -4.793 22 12.258 1 83.75 47 VAL B C 1
ATOM 939 O O . VAL B 1 47 ? -4.953 23.219 12.383 1 83.75 47 VAL B O 1
ATOM 942 N N . ARG B 1 48 ? -5.645 21.109 12.539 1 84.5 48 ARG B N 1
ATOM 943 C CA . ARG B 1 48 ? -6.973 21.531 12.984 1 84.5 48 ARG B CA 1
ATOM 944 C C . ARG B 1 48 ? -6.902 22.219 14.344 1 84.5 48 ARG B C 1
ATOM 946 O O . ARG B 1 48 ? -7.602 23.203 14.578 1 84.5 48 ARG B O 1
ATOM 953 N N . SER B 1 49 ? -6.09 21.781 15.172 1 82.31 49 SER B N 1
ATOM 954 C CA . SER B 1 49 ? -5.93 22.359 16.5 1 82.31 49 SER B CA 1
ATOM 955 C C . SER B 1 49 ? -5.297 23.75 16.422 1 82.31 49 SER B C 1
ATOM 957 O O . SER B 1 49 ? -5.695 24.656 17.156 1 82.31 49 SER B O 1
ATOM 959 N N . ALA B 1 50 ? -4.426 23.953 15.531 1 75.25 50 ALA B N 1
ATOM 960 C CA . ALA B 1 50 ? -3.779 25.25 15.336 1 75.25 50 ALA B CA 1
ATOM 961 C C . ALA B 1 50 ? -4.762 26.281 14.773 1 75.25 50 ALA B C 1
ATOM 963 O O . ALA B 1 50 ? -4.75 27.438 15.164 1 75.25 50 ALA B O 1
ATOM 964 N N . ALA B 1 51 ? -5.531 25.75 13.938 1 74.81 51 ALA B N 1
ATOM 965 C CA . ALA B 1 51 ? -6.527 26.641 13.336 1 74.81 51 ALA B CA 1
ATOM 966 C C . ALA B 1 51 ? -7.562 27.078 14.359 1 74.81 51 ALA B C 1
ATOM 968 O O . ALA B 1 51 ? -7.984 28.25 14.359 1 74.81 51 ALA B O 1
ATOM 969 N N . THR B 1 52 ? -7.918 26.172 15.18 1 78.25 52 THR B N 1
ATOM 970 C CA . THR B 1 52 ? -8.891 26.484 16.219 1 78.25 52 THR B CA 1
ATOM 971 C C . THR B 1 52 ? -8.305 27.469 17.234 1 78.25 52 THR B C 1
ATOM 973 O O . THR B 1 52 ? -8.984 28.422 17.641 1 78.25 52 THR B O 1
ATOM 976 N N . THR B 1 53 ? -7.074 27.375 17.578 1 73.88 53 THR B N 1
ATOM 977 C CA . THR B 1 53 ? -6.395 28.266 18.516 1 73.88 53 THR B CA 1
ATOM 978 C C . THR B 1 53 ? -6.234 29.656 17.906 1 73.88 53 THR B C 1
ATOM 980 O O . THR B 1 53 ? -6.469 30.656 18.578 1 73.88 53 THR B O 1
ATOM 983 N N . ALA B 1 54 ? -5.918 29.781 16.688 1 70.69 54 ALA B N 1
ATOM 984 C CA . ALA B 1 54 ? -5.754 31.062 15.984 1 70.69 54 ALA B CA 1
ATOM 985 C C . ALA B 1 54 ? -7.086 31.797 15.875 1 70.69 54 ALA B C 1
ATOM 987 O O . ALA B 1 54 ? -7.148 33 16.047 1 70.69 54 ALA B O 1
ATOM 988 N N . ALA B 1 55 ? -8.133 31.062 15.641 1 75.06 55 ALA B N 1
ATOM 989 C CA . ALA B 1 55 ? -9.461 31.641 15.523 1 75.06 55 ALA B CA 1
ATOM 990 C C . ALA B 1 55 ? -9.945 32.188 16.859 1 75.06 55 ALA B C 1
ATOM 992 O O . ALA B 1 55 ? -10.586 33.25 16.922 1 75.06 55 ALA B O 1
ATOM 993 N N . GLU B 1 56 ? -9.562 31.438 17.859 1 74.44 56 GLU B N 1
ATOM 994 C CA . GLU B 1 56 ? -9.938 31.875 19.203 1 74.44 56 GLU B CA 1
ATOM 995 C C . GLU B 1 56 ? -9.141 33.094 19.609 1 74.44 56 GLU B C 1
ATOM 997 O O . GLU B 1 56 ? -9.664 33.969 20.31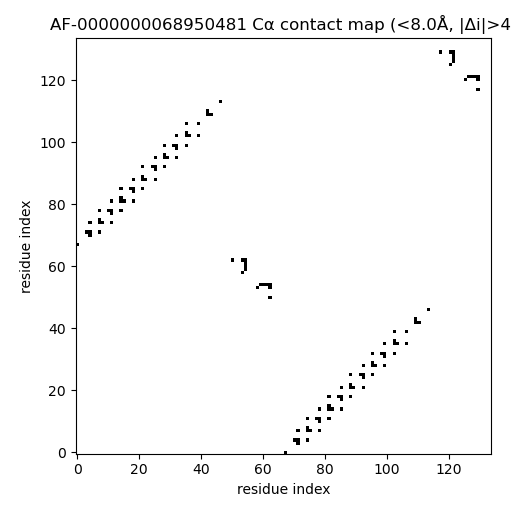2 1 74.44 56 GLU B O 1
ATOM 1002 N N . ALA B 1 57 ? -7.93 33.344 19.094 1 74.06 57 ALA B N 1
ATOM 1003 C CA . ALA B 1 57 ? -7.07 34.469 19.422 1 74.06 57 ALA B CA 1
ATOM 1004 C C . ALA B 1 57 ? -7.465 35.719 18.625 1 74.06 57 ALA B C 1
ATOM 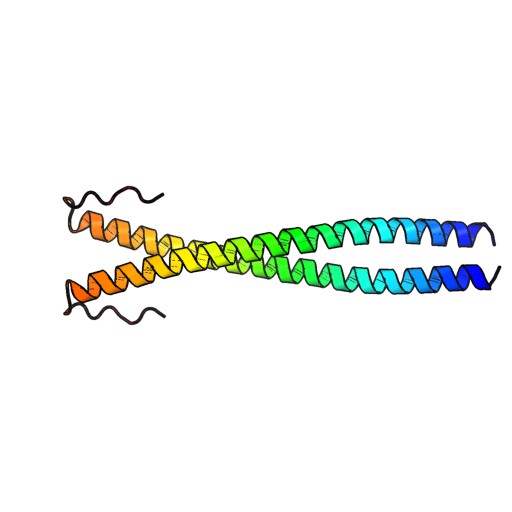1006 O O . ALA B 1 57 ? -7.34 36.844 19.109 1 74.06 57 ALA B O 1
ATOM 1007 N N . ASP B 1 58 ? -7.711 35.531 17.438 1 62.56 58 ASP B N 1
ATOM 1008 C CA . ASP B 1 58 ? -8.203 36.688 16.656 1 62.56 58 ASP B CA 1
ATOM 1009 C C . ASP B 1 58 ? -9.516 36.344 15.953 1 62.56 58 ASP B C 1
ATOM 1011 O O . ASP B 1 58 ? -9.508 35.906 14.797 1 62.56 58 ASP B O 1
ATOM 1015 N N . PRO B 1 59 ? -10.516 36.406 16.812 1 63.09 59 PRO B N 1
ATOM 1016 C CA . PRO B 1 59 ? -11.844 36.062 16.312 1 63.09 59 PRO B CA 1
ATOM 1017 C C . PRO B 1 59 ? -12.195 36.781 15.016 1 63.09 59 PRO B C 1
ATOM 1019 O O . PRO B 1 59 ? -13.117 36.375 14.305 1 63.09 59 PRO B O 1
ATOM 1022 N N . GLN B 1 60 ? -11.508 37.969 14.883 1 62.19 60 GLN B N 1
ATOM 1023 C CA . GLN B 1 60 ? -11.828 38.719 13.688 1 62.19 60 GLN B CA 1
ATOM 1024 C C . GLN B 1 60 ? -11.195 38.094 12.445 1 62.19 60 GLN B C 1
ATOM 1026 O O . GLN B 1 60 ? -11.602 38.406 11.32 1 62.19 60 GLN B O 1
ATOM 1031 N N . GLN B 1 61 ? -10.219 37.375 12.727 1 56.75 61 GLN B N 1
ATOM 1032 C CA . GLN B 1 61 ? -9.594 36.719 11.57 1 56.75 61 GLN B CA 1
ATOM 1033 C C . GLN B 1 61 ? -10.391 35.5 11.125 1 56.75 61 GLN B C 1
ATOM 1035 O O . GLN B 1 61 ? -10.438 34.5 11.844 1 56.75 61 GLN B O 1
ATOM 1040 N N . GLU B 1 62 ? -11.469 35.75 10.469 1 50.44 62 GLU B N 1
ATOM 1041 C CA . GLU B 1 62 ? -12.297 34.719 9.883 1 50.44 62 GLU B CA 1
ATOM 1042 C C . GLU B 1 62 ? -11.445 33.625 9.211 1 50.44 62 GLU B C 1
ATOM 1044 O O . GLU B 1 62 ? -10.625 33.938 8.344 1 50.44 62 GLU B O 1
ATOM 1049 N N . ILE B 1 63 ? -10.867 32.719 9.977 1 53.06 63 ILE B N 1
ATOM 1050 C CA . ILE B 1 63 ? -10.117 31.625 9.367 1 53.06 63 ILE B CA 1
ATOM 1051 C C . ILE B 1 63 ? -11.008 30.891 8.359 1 53.06 63 ILE B C 1
ATOM 1053 O O . ILE B 1 63 ? -12.07 30.375 8.719 1 53.06 63 ILE B O 1
ATOM 1057 N N . PRO B 1 64 ? -10.688 31.031 7.137 1 48.16 64 PRO B N 1
ATOM 1058 C CA . PRO B 1 64 ? -11.562 30.359 6.176 1 48.16 64 PRO B CA 1
ATOM 1059 C C . PRO B 1 64 ? -11.562 28.844 6.348 1 48.16 64 PRO B C 1
ATOM 1061 O O . PRO B 1 64 ? -10.57 28.266 6.793 1 48.16 64 PRO B O 1
ATOM 1064 N N . PRO B 1 65 ? -12.758 28.234 6.434 1 40.41 65 PRO B N 1
ATOM 1065 C CA . PRO B 1 65 ? -12.953 26.797 6.645 1 40.41 65 PRO B CA 1
ATOM 1066 C C . PRO B 1 65 ? -12.062 25.938 5.742 1 40.41 65 PRO B C 1
ATOM 1068 O O . PRO B 1 65 ? -12.125 26.062 4.516 1 40.41 65 PRO B O 1
ATOM 1071 N N . HIS B 1 66 ? -10.734 25.844 6.105 1 46.69 66 HIS B N 1
ATOM 1072 C CA . HIS B 1 66 ? -9.969 25.016 5.18 1 46.69 66 HIS B CA 1
ATOM 1073 C C . HIS B 1 66 ? -10.469 23.578 5.188 1 46.69 66 HIS B C 1
ATOM 1075 O O . HIS B 1 66 ? -10.438 22.906 6.227 1 46.69 66 HIS B O 1
ATOM 1081 N N . TYR B 1 67 ? -11.234 23.141 4.367 1 34.66 67 TYR B N 1
ATOM 1082 C CA . TYR B 1 67 ? -11.562 21.75 4.102 1 34.66 67 TYR B CA 1
ATOM 1083 C C . TYR B 1 67 ? -10.312 20.953 3.73 1 34.66 67 TYR B C 1
ATOM 1085 O O . TYR B 1 67 ? -9.367 21.516 3.154 1 34.66 67 TYR B O 1
#

pLDDT: mean 85.96, std 17.15, range [34.66, 98.94]

Solvent-accessible surface area (backbone atoms only — not comparable to full-atom values): 7440 Å² total; per-residue (Å²): 114,73,62,57,48,50,51,49,50,52,52,41,51,53,49,50,53,50,45,52,52,48,53,51,48,46,53,53,48,49,52,51,42,52,51,50,51,51,52,43,51,56,50,50,51,50,53,53,52,52,51,52,53,49,32,70,72,35,66,81,49,73,67,72,84,77,125,112,74,62,58,46,49,50,48,50,51,54,42,51,53,49,50,54,50,45,54,52,48,52,51,47,45,52,54,48,48,51,49,42,53,51,51,50,52,53,41,51,56,50,49,51,50,51,52,51,52,51,52,53,50,30,70,72,36,65,82,50,73,67,71,86,77,124

Foldseek 3Di:
DVVVVVVVVVVVVVVVVVVVVVVVVVVVVVVVVVVVVVVVVVVVVVVVVVLVVVCVVPVVPPSDPPD/DVVVVVVVVVVV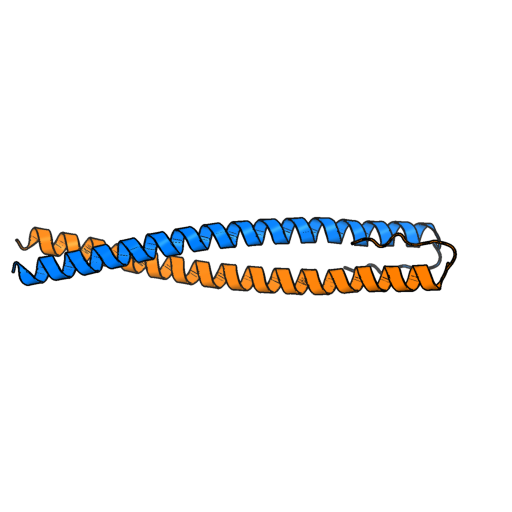VVVVVVVVVVVVVVVVVVVVVVVVVVVVVVVVVVVVVVLVVVCVVPVVPPPDPPD

Sequence (134 aa):
MDDRINELEIKLAFQEDLLDTLNSTVARQQHQIDLLQEQFRALYQQVRSAATTAAEADPQQEIPPHYMDDRINELEIKLAFQEDLLDTLNSTVARQQHQIDLLQEQFRALYQQVRSAATTAAEADPQQEIPPHY

InterPro domains:
  IPR007236 SlyX [MF_00715] (1-67)
  IPR007236 SlyX [PF04102] (1-67)
  IPR007236 SlyX [PTHR36508] (1-67)

Radius of gyration: 26.67 Å; Cα contacts (8 Å, |Δi|>4): 70; chains: 2; bounding box: 24×79×42 Å

Organism: Cupriavidus necator (strain ATCC 17699 / DSM 428 / KCTC 22496 / NCIMB 10442 / H16 / Stanier 337) (NCBI:txid381666)

Secondary structure (DSSP, 8-state):
-HHHHHHHHHHHHHHHHHHHHHHHHHHHHHHHHHHHHHHHHHHHHHHHHHHHHHHHH-TTS------/-HHHHHHHHHHHHHHHHHHHHHHHHHHHHHHHHHHHHHHHHHHHHHHHHHHHHHHHH-TTS------